Protein AF-A0A7S4CQU8-F1 (afdb_monomer)

Organism: NCBI:txid73025

Solvent-accessible surface area (backbone atoms only — not comparable to full-atom values): 6781 Å² total; per-residue (Å²): 119,91,84,62,69,46,81,56,97,90,41,82,44,37,59,87,79,39,34,31,43,94,82,74,80,54,61,48,52,48,38,63,49,34,61,42,72,71,36,66,65,58,57,75,65,50,91,49,62,58,64,48,73,65,45,95,34,42,32,92,85,68,46,75,63,54,62,79,74,18,43,36,72,73,39,60,51,99,85,69,45,58,77,44,69,74,44,80,37,74,48,76,43,63,58,80,68,74,82,69,55,70,78,72,69,83,120

Secondary structure (DSSP, 8-state):
-TT--EEETTEEE-HHHHB--TTSSS--EEEGGGGGTT-HHHHHT-S-HHHHHTS--B-TTSPBPPHHHHEES-EE-TTS-EEE--EE-EEE-B---GGGTTTSS--

pLDDT: mean 83.24, std 16.27, range [38.97, 98.06]

Structure (mmCIF, N/CA/C/O backbone):
data_AF-A0A7S4CQU8-F1
#
_entry.id   AF-A0A7S4CQU8-F1
#
loop_
_atom_site.group_PDB
_atom_site.id
_atom_site.type_symbol
_atom_site.label_atom_id
_atom_site.label_alt_id
_atom_site.label_comp_id
_atom_site.label_asym_id
_atom_site.label_entity_id
_atom_site.lab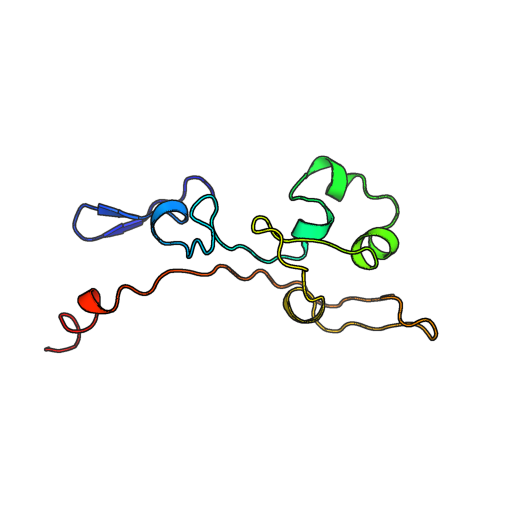el_seq_id
_atom_site.pdbx_PDB_ins_code
_atom_site.Cartn_x
_atom_site.Cartn_y
_atom_site.Cartn_z
_atom_site.occupancy
_atom_site.B_iso_or_equiv
_atom_site.auth_seq_id
_atom_site.auth_comp_id
_atom_site.auth_asym_id
_atom_site.auth_atom_id
_atom_site.pdbx_PDB_model_num
ATOM 1 N N . VAL A 1 1 ? 12.991 1.166 -5.322 1.00 50.12 1 VAL A N 1
ATOM 2 C CA . VAL A 1 1 ? 13.161 0.885 -6.770 1.00 50.12 1 VAL A CA 1
ATOM 3 C C . VAL A 1 1 ? 13.830 2.040 -7.534 1.00 50.12 1 VAL A C 1
ATOM 5 O O . VAL A 1 1 ? 14.107 1.898 -8.715 1.00 50.12 1 VAL A O 1
ATOM 8 N N . LYS A 1 2 ? 14.186 3.168 -6.890 1.00 38.97 2 LYS A N 1
ATOM 9 C CA . LYS A 1 2 ? 15.069 4.162 -7.522 1.00 38.97 2 LYS A CA 1
ATOM 10 C C . LYS A 1 2 ? 16.469 3.563 -7.692 1.00 38.97 2 LYS A C 1
ATOM 12 O O . LYS A 1 2 ? 17.088 3.205 -6.696 1.00 38.97 2 LYS A O 1
ATOM 17 N N . GLY A 1 3 ? 16.932 3.441 -8.935 1.00 51.75 3 GLY A N 1
ATOM 18 C CA . GLY A 1 3 ? 18.324 3.108 -9.262 1.00 51.75 3 GLY A CA 1
ATOM 19 C C . GLY A 1 3 ? 18.599 1.696 -9.785 1.00 51.75 3 GLY A C 1
ATOM 20 O O . GLY A 1 3 ? 19.738 1.425 -10.144 1.00 51.75 3 GLY A O 1
ATOM 21 N N . THR A 1 4 ? 17.608 0.803 -9.873 1.00 57.75 4 THR A N 1
ATOM 22 C CA . THR A 1 4 ? 17.805 -0.478 -10.573 1.00 57.75 4 THR A CA 1
ATOM 23 C C . THR A 1 4 ? 17.601 -0.252 -12.065 1.00 57.75 4 THR A C 1
ATOM 25 O O . THR A 1 4 ? 16.489 0.046 -12.501 1.00 57.75 4 THR A O 1
ATOM 28 N N . THR A 1 5 ? 18.684 -0.343 -12.829 1.00 67.75 5 THR A N 1
ATOM 29 C CA . THR A 1 5 ? 18.686 -0.179 -14.281 1.00 67.75 5 THR A CA 1
ATOM 30 C C . THR A 1 5 ? 18.855 -1.537 -14.947 1.00 67.75 5 THR A C 1
ATOM 32 O O . THR A 1 5 ? 19.670 -2.356 -14.525 1.00 67.75 5 THR A O 1
ATOM 35 N N . ALA A 1 6 ? 18.073 -1.787 -15.992 1.00 73.69 6 ALA A N 1
ATOM 36 C CA . ALA A 1 6 ? 18.314 -2.890 -16.913 1.00 73.69 6 ALA A CA 1
ATOM 37 C C . ALA A 1 6 ? 18.794 -2.305 -18.242 1.00 73.69 6 ALA A C 1
ATOM 39 O O . ALA A 1 6 ? 18.243 -1.312 -18.710 1.00 73.69 6 ALA A O 1
ATOM 40 N N . ALA A 1 7 ? 19.822 -2.893 -18.848 1.00 75.62 7 ALA A N 1
ATOM 41 C CA . ALA A 1 7 ? 20.260 -2.506 -20.183 1.00 75.62 7 ALA A CA 1
ATOM 42 C C . ALA A 1 7 ? 19.616 -3.439 -21.212 1.00 75.62 7 ALA A C 1
ATOM 44 O O . ALA A 1 7 ? 19.764 -4.657 -21.117 1.00 75.62 7 ALA A O 1
ATOM 45 N N . TYR A 1 8 ? 18.925 -2.878 -22.203 1.00 71.31 8 TYR A N 1
ATOM 46 C CA . TYR A 1 8 ? 18.372 -3.644 -23.319 1.00 71.31 8 TYR A CA 1
ATOM 47 C C . TYR A 1 8 ? 18.556 -2.869 -24.622 1.00 71.31 8 TYR A C 1
ATOM 49 O O . TYR A 1 8 ? 18.130 -1.723 -24.732 1.00 71.31 8 TYR A O 1
ATOM 57 N N . SER A 1 9 ? 19.204 -3.482 -25.618 1.00 78.25 9 SER A N 1
ATOM 58 C CA . SER A 1 9 ? 19.443 -2.866 -26.935 1.00 78.25 9 SER A CA 1
ATOM 59 C C . SER A 1 9 ? 20.143 -1.490 -26.878 1.00 78.25 9 SER A C 1
ATOM 61 O O . SER A 1 9 ? 19.853 -0.610 -27.685 1.00 78.25 9 SER A O 1
ATOM 63 N N . GLY A 1 10 ? 21.044 -1.286 -25.910 1.00 77.00 10 GLY A N 1
ATOM 64 C CA . GLY A 1 10 ? 21.757 -0.014 -25.711 1.00 77.00 10 GLY A CA 1
ATOM 65 C C . GLY A 1 10 ? 20.975 1.063 -24.946 1.00 77.00 10 GLY A C 1
ATOM 66 O O . GLY A 1 10 ? 21.524 2.124 -24.664 1.00 77.00 10 GLY A O 1
ATOM 67 N N . GLU A 1 11 ? 19.725 0.794 -24.563 1.00 77.94 11 GLU A N 1
ATOM 68 C CA . GLU A 1 11 ? 18.885 1.684 -23.760 1.00 77.94 11 GLU A CA 1
ATOM 69 C C . GLU A 1 11 ? 18.973 1.315 -22.270 1.00 77.94 11 GLU A C 1
ATOM 71 O O . GLU A 1 11 ? 18.980 0.131 -21.918 1.00 77.94 11 GLU A O 1
ATOM 76 N N . GLN A 1 12 ? 19.004 2.317 -21.384 1.00 80.25 12 GLN A N 1
ATOM 77 C CA . GLN A 1 12 ? 18.815 2.097 -19.948 1.00 80.25 12 GLN A CA 1
ATOM 78 C C . GLN A 1 12 ? 17.332 2.155 -19.590 1.00 80.25 12 GLN A C 1
ATOM 80 O O . GLN A 1 12 ? 16.678 3.192 -19.702 1.00 80.25 12 GLN A O 1
ATOM 85 N N . LEU A 1 13 ? 16.812 1.032 -19.114 1.00 81.12 13 LEU A N 1
ATOM 86 C CA . LEU A 1 13 ? 15.443 0.890 -18.651 1.00 81.12 13 LEU A CA 1
ATOM 87 C C . LEU A 1 13 ? 15.394 1.132 -17.145 1.00 81.12 13 LEU A C 1
ATOM 89 O O . LEU A 1 13 ? 16.147 0.521 -16.383 1.00 81.12 13 LEU A O 1
ATOM 93 N N . THR A 1 14 ? 14.491 2.006 -16.720 1.00 81.62 14 THR A N 1
ATOM 94 C CA . THR A 1 14 ? 14.186 2.277 -15.316 1.00 81.62 14 THR A CA 1
ATOM 95 C C . THR A 1 14 ? 12.703 2.048 -15.073 1.00 81.62 14 THR A C 1
ATOM 97 O O . THR A 1 14 ? 11.889 2.061 -15.995 1.00 81.62 14 THR A O 1
ATOM 100 N N . TYR A 1 15 ? 12.315 1.875 -13.811 1.00 78.94 15 TYR A N 1
ATOM 101 C CA . TYR A 1 15 ? 10.891 1.890 -13.490 1.00 78.94 15 TYR A CA 1
ATOM 102 C C . TYR A 1 15 ? 10.238 3.202 -13.954 1.00 78.94 15 TYR A C 1
ATOM 104 O O . TYR A 1 15 ? 9.204 3.179 -14.606 1.00 78.94 15 TYR A O 1
ATOM 112 N N . ASP A 1 16 ? 10.902 4.338 -13.737 1.00 81.81 16 ASP A N 1
ATOM 113 C CA . ASP A 1 16 ? 10.364 5.662 -14.059 1.00 81.81 16 ASP A CA 1
ATOM 114 C C . ASP A 1 16 ? 10.108 5.902 -15.558 1.00 81.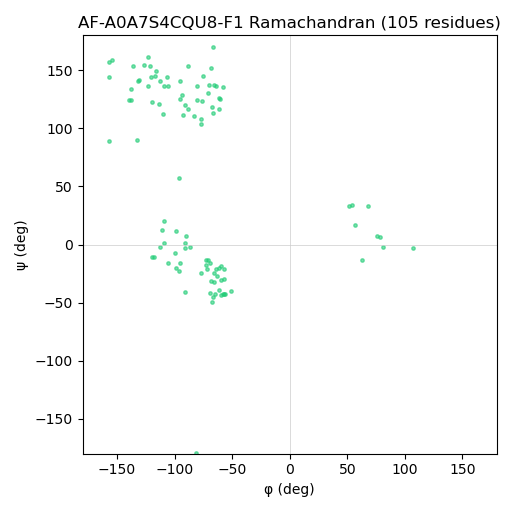81 16 ASP A C 1
ATOM 116 O O . ASP A 1 16 ? 9.236 6.713 -15.894 1.00 81.81 16 ASP A O 1
ATOM 120 N N . ASN A 1 17 ? 10.845 5.234 -16.458 1.00 80.94 17 ASN A N 1
ATOM 121 C CA . ASN A 1 17 ? 10.641 5.347 -17.908 1.00 80.94 17 ASN A CA 1
ATOM 122 C C . ASN A 1 17 ? 9.740 4.251 -18.504 1.00 80.94 17 ASN A C 1
ATOM 124 O O . ASN A 1 17 ? 9.217 4.446 -19.599 1.00 80.94 17 ASN A O 1
ATOM 128 N N . ARG A 1 18 ? 9.494 3.148 -17.783 1.00 83.38 18 ARG A N 1
ATOM 129 C CA . ARG A 1 18 ? 8.593 2.067 -18.222 1.00 83.38 18 ARG A CA 1
ATOM 130 C C . ARG A 1 18 ? 7.253 2.025 -17.499 1.00 83.38 18 ARG A C 1
ATOM 132 O O . ARG A 1 18 ? 6.339 1.368 -17.985 1.00 83.38 18 ARG A O 1
ATOM 139 N N . CYS A 1 19 ? 7.100 2.702 -16.371 1.00 84.81 19 CYS A N 1
ATOM 140 C CA . CYS A 1 19 ? 5.867 2.654 -15.600 1.00 84.81 19 CYS A CA 1
ATOM 141 C C . CYS A 1 19 ? 4.697 3.343 -16.317 1.00 84.81 19 CYS A C 1
ATOM 143 O O . CYS A 1 19 ? 4.844 4.298 -17.095 1.00 84.81 19 CYS A O 1
ATOM 145 N N . TRP A 1 20 ? 3.492 2.875 -16.022 1.00 82.75 20 TRP A N 1
ATOM 146 C CA . TRP A 1 20 ? 2.274 3.574 -16.387 1.00 82.75 20 TRP A CA 1
ATOM 147 C C . TRP A 1 20 ? 2.131 4.848 -15.540 1.00 82.75 20 TRP A C 1
ATOM 149 O O . TRP A 1 20 ? 2.412 4.846 -14.344 1.00 82.75 20 TRP A O 1
ATOM 159 N N . LYS A 1 21 ? 1.736 5.954 -16.181 1.00 84.00 21 LYS A N 1
ATOM 160 C CA . LYS A 1 21 ? 1.582 7.283 -15.561 1.00 84.00 21 LYS A CA 1
ATOM 161 C C . LYS A 1 21 ? 0.228 7.855 -15.991 1.00 84.00 21 LYS A C 1
ATOM 163 O O . LYS A 1 21 ? 0.195 8.463 -17.063 1.00 84.00 21 LYS A O 1
ATOM 168 N N . PRO A 1 22 ? -0.864 7.615 -15.244 1.00 71.38 22 PRO A N 1
ATOM 169 C CA . PRO A 1 22 ? -2.199 8.077 -15.633 1.00 71.38 22 PRO A CA 1
ATOM 170 C C . PRO A 1 22 ? -2.272 9.609 -15.738 1.00 71.38 22 PRO A C 1
ATOM 172 O O . PRO A 1 22 ? -2.789 10.118 -16.727 1.00 71.38 22 PRO A O 1
ATOM 175 N N . ASP A 1 23 ? -1.614 10.328 -14.819 1.00 73.81 23 ASP A N 1
ATOM 176 C CA . ASP A 1 23 ? -1.658 11.800 -14.747 1.00 73.81 23 ASP A CA 1
ATOM 177 C C . ASP A 1 23 ? -0.328 12.460 -15.153 1.00 73.81 23 ASP A C 1
ATOM 179 O O . ASP A 1 23 ? -0.038 13.603 -14.802 1.00 73.81 23 ASP A O 1
ATOM 183 N N . SER A 1 24 ? 0.519 11.729 -15.889 1.00 64.94 24 SER A N 1
ATOM 184 C CA . SER A 1 24 ? 1.833 12.140 -16.429 1.00 64.94 24 SER A CA 1
ATOM 185 C C . SER A 1 24 ? 2.950 12.503 -15.429 1.00 64.94 24 SER A C 1
ATOM 187 O O . SER A 1 24 ? 4.114 12.535 -15.830 1.00 64.94 24 SER A O 1
ATOM 189 N N . SER A 1 25 ? 2.650 12.697 -14.142 1.00 71.81 25 SER A N 1
ATOM 190 C CA . SER A 1 25 ? 3.620 13.165 -13.138 1.00 71.81 25 SER A CA 1
ATOM 191 C C . SER A 1 25 ? 4.372 12.042 -12.413 1.00 71.81 25 SER A C 1
ATOM 193 O O . SER A 1 25 ? 5.584 12.142 -12.239 1.00 71.81 25 SER A O 1
ATOM 195 N N . ASN A 1 26 ? 3.692 10.950 -12.046 1.00 77.56 26 ASN A N 1
ATOM 196 C CA . ASN A 1 26 ? 4.255 9.859 -11.244 1.00 77.56 26 ASN A CA 1
ATOM 197 C C . ASN A 1 26 ? 3.877 8.478 -11.792 1.00 77.56 26 ASN A C 1
ATOM 199 O O . ASN A 1 26 ? 2.846 8.312 -12.442 1.00 77.56 26 ASN A O 1
ATOM 203 N N . CYS A 1 27 ? 4.725 7.483 -11.517 1.00 80.12 27 CYS A N 1
ATOM 204 C CA . CYS A 1 27 ? 4.399 6.083 -11.771 1.00 80.12 27 CYS A CA 1
ATOM 205 C C . CYS A 1 27 ? 3.220 5.633 -10.912 1.00 80.12 27 CYS A C 1
ATOM 207 O O . CYS A 1 27 ? 3.215 5.888 -9.706 1.00 80.12 27 CYS A O 1
ATOM 209 N N . SER A 1 28 ? 2.287 4.899 -11.518 1.00 83.00 28 SER A N 1
ATOM 210 C CA . SER A 1 28 ? 1.269 4.156 -10.782 1.00 83.00 28 SER A CA 1
ATOM 211 C C . SER A 1 28 ? 1.963 3.120 -9.902 1.00 83.00 28 SER A C 1
ATOM 213 O O . SER A 1 28 ? 2.680 2.250 -10.391 1.00 83.00 28 SER A O 1
ATOM 215 N N . LEU A 1 29 ? 1.814 3.265 -8.593 1.00 86.50 29 LEU A N 1
ATOM 216 C CA . LEU A 1 29 ? 2.214 2.288 -7.593 1.00 86.50 29 LEU A CA 1
ATOM 217 C C . LEU A 1 29 ? 1.077 2.251 -6.583 1.00 86.50 29 LEU A C 1
ATOM 219 O O . LEU A 1 29 ? 0.718 3.293 -6.037 1.00 86.50 29 LEU A O 1
ATOM 223 N N . VAL A 1 30 ? 0.531 1.061 -6.359 1.00 90.56 30 VAL A N 1
ATOM 224 C CA . VAL A 1 30 ? -0.526 0.844 -5.372 1.00 90.56 30 VAL A CA 1
ATOM 225 C C . VAL A 1 30 ? -0.019 -0.158 -4.348 1.00 90.56 30 VAL A C 1
ATOM 227 O O . VAL A 1 30 ? 0.420 -1.258 -4.698 1.00 90.56 30 VAL A O 1
ATOM 230 N N . SER A 1 31 ? -0.012 0.230 -3.078 1.00 93.69 31 SER A N 1
ATOM 231 C CA . SER A 1 31 ? 0.574 -0.556 -1.998 1.00 93.69 31 SER A CA 1
ATOM 232 C C . SER A 1 31 ? -0.074 -0.235 -0.657 1.00 93.69 31 SER A C 1
ATOM 234 O O . SER A 1 31 ? -0.571 0.857 -0.416 1.00 93.69 31 SER A O 1
ATOM 236 N N . VAL A 1 32 ? 0.046 -1.156 0.298 1.00 95.12 32 VAL A N 1
ATOM 237 C CA . VAL A 1 32 ? -0.279 -0.863 1.701 1.00 95.12 32 VAL A CA 1
ATOM 238 C C . VAL A 1 32 ? 0.527 0.322 2.258 1.00 95.12 32 VAL A C 1
ATOM 240 O O . VAL A 1 32 ? 0.111 0.960 3.216 1.00 95.12 32 VAL A O 1
ATOM 243 N N . LEU A 1 33 ? 1.664 0.667 1.646 1.00 94.38 33 LEU A N 1
ATOM 244 C CA . LEU A 1 33 ? 2.470 1.824 2.043 1.00 94.38 33 LEU A CA 1
ATOM 245 C C . LEU A 1 33 ? 1.809 3.180 1.744 1.00 94.38 33 LEU A C 1
ATOM 247 O O . LEU A 1 33 ? 2.223 4.181 2.334 1.00 94.38 33 LEU A O 1
ATOM 251 N N . ASP A 1 34 ? 0.776 3.221 0.896 1.00 94.50 34 ASP A N 1
ATOM 252 C CA . ASP A 1 34 ? 0.004 4.439 0.618 1.00 94.50 34 ASP A CA 1
ATOM 253 C C . ASP A 1 34 ? -0.648 5.004 1.896 1.00 94.50 34 ASP A C 1
ATOM 255 O O . ASP A 1 34 ? -0.734 6.217 2.062 1.00 94.50 34 ASP A O 1
ATOM 259 N N . TYR A 1 35 ? -1.000 4.156 2.871 1.00 95.56 35 TYR A N 1
ATOM 260 C CA . TYR A 1 35 ? -1.556 4.590 4.163 1.00 95.56 35 TYR A CA 1
ATOM 261 C C . TYR A 1 35 ? -0.588 5.428 5.013 1.00 95.56 35 TYR A C 1
ATOM 263 O O . TYR A 1 35 ? -1.020 6.176 5.889 1.00 95.56 35 TYR A O 1
ATOM 271 N N . TRP A 1 36 ? 0.715 5.327 4.746 1.00 96.06 36 TRP A N 1
ATOM 272 C CA . TRP A 1 36 ? 1.755 6.136 5.385 1.00 96.06 36 TRP A CA 1
ATOM 273 C C . TRP A 1 36 ? 2.391 7.131 4.416 1.00 96.06 36 TRP A C 1
ATOM 275 O O . TRP A 1 36 ? 3.439 7.689 4.728 1.00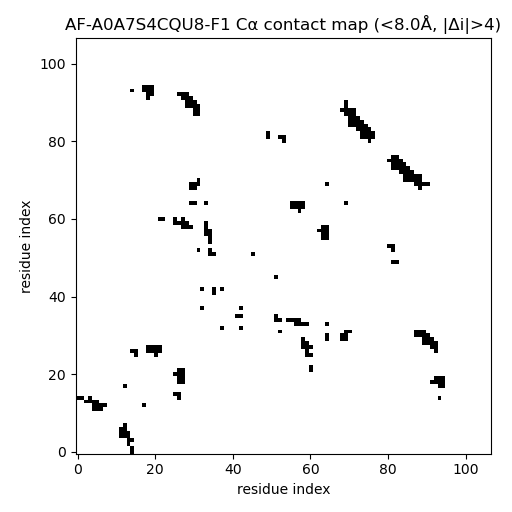 96.06 36 TRP A O 1
ATOM 285 N N . ASN A 1 37 ? 1.808 7.352 3.232 1.00 92.38 37 ASN A N 1
ATOM 286 C CA . ASN A 1 37 ? 2.375 8.209 2.185 1.00 92.38 37 ASN A CA 1
ATOM 287 C C . ASN A 1 37 ? 3.840 7.864 1.842 1.00 92.38 37 ASN A C 1
ATOM 289 O O . ASN A 1 37 ? 4.640 8.751 1.543 1.00 92.38 37 ASN A O 1
ATOM 293 N N . TYR A 1 38 ? 4.217 6.580 1.928 1.00 91.25 38 TYR A N 1
ATOM 294 C CA . TYR A 1 38 ? 5.605 6.106 1.791 1.00 91.25 38 TYR A CA 1
ATOM 295 C C . TYR A 1 38 ? 6.613 6.742 2.771 1.00 91.25 38 TYR A C 1
ATOM 297 O O . TYR A 1 38 ? 7.828 6.620 2.576 1.00 91.25 38 TYR A O 1
ATOM 305 N N . ASP A 1 39 ? 6.145 7.378 3.846 1.00 94.69 39 ASP A N 1
ATOM 306 C CA . ASP A 1 39 ? 6.994 7.885 4.914 1.00 94.69 39 ASP A CA 1
ATOM 307 C C . ASP A 1 39 ? 7.431 6.725 5.817 1.00 94.69 39 ASP A C 1
ATOM 309 O O . ASP A 1 39 ? 6.670 6.156 6.607 1.00 94.69 39 ASP A O 1
ATOM 313 N N . ARG A 1 40 ? 8.716 6.381 5.700 1.00 95.06 40 ARG A N 1
ATOM 314 C CA . ARG A 1 40 ? 9.347 5.334 6.505 1.00 95.06 40 ARG A CA 1
ATOM 315 C C . ARG A 1 40 ? 9.223 5.609 8.004 1.00 95.06 40 ARG A C 1
ATOM 317 O O . ARG A 1 40 ? 8.992 4.661 8.751 1.00 95.06 40 ARG A O 1
ATOM 324 N N . GLN A 1 41 ? 9.428 6.848 8.450 1.00 97.44 41 GLN A N 1
ATOM 325 C CA . GLN A 1 41 ? 9.372 7.178 9.874 1.00 97.44 41 GLN A CA 1
ATOM 326 C C . GLN A 1 41 ? 7.940 7.083 10.392 1.00 97.44 41 GLN A C 1
ATOM 328 O O . GLN A 1 41 ? 7.733 6.524 11.467 1.00 97.44 41 GLN A O 1
ATOM 333 N N . ALA A 1 42 ? 6.957 7.558 9.621 1.00 96.44 42 ALA A N 1
ATOM 334 C CA . ALA A 1 42 ? 5.547 7.437 9.987 1.00 96.44 42 ALA A CA 1
ATOM 335 C C . ALA A 1 42 ? 5.126 5.967 10.146 1.00 96.44 42 ALA A C 1
ATOM 337 O O . ALA A 1 42 ? 4.472 5.624 11.125 1.00 96.44 42 ALA A O 1
ATOM 338 N N . MET A 1 43 ? 5.555 5.093 9.229 1.00 95.56 43 MET A N 1
ATOM 339 C CA . MET A 1 43 ? 5.279 3.655 9.305 1.00 95.56 43 MET A CA 1
ATOM 340 C C . MET A 1 43 ? 5.977 2.984 10.496 1.00 95.56 43 MET A C 1
ATOM 342 O O . MET A 1 43 ? 5.370 2.186 11.203 1.00 95.56 43 MET A O 1
ATOM 346 N N . GLN A 1 44 ? 7.257 3.290 10.731 1.00 96.69 44 GLN A N 1
ATOM 347 C CA . GLN A 1 44 ? 8.033 2.678 11.819 1.00 96.69 44 GLN A CA 1
ATOM 348 C C . GLN A 1 44 ? 7.554 3.103 13.209 1.00 96.69 44 GLN A C 1
ATOM 350 O O . GLN A 1 44 ? 7.653 2.319 14.151 1.00 96.69 44 GLN A O 1
ATOM 355 N N . ASN A 1 45 ? 7.043 4.328 13.327 1.00 97.38 45 ASN A N 1
ATOM 356 C CA . ASN A 1 45 ? 6.579 4.902 14.585 1.00 97.38 45 ASN A CA 1
ATOM 357 C C . ASN A 1 45 ? 5.055 4.812 14.754 1.00 97.38 45 ASN A C 1
ATOM 359 O O . ASN A 1 45 ? 4.518 5.465 15.649 1.00 97.38 45 ASN A O 1
ATOM 363 N N . ASP A 1 46 ? 4.351 4.048 13.912 1.00 97.38 46 ASP A N 1
ATOM 364 C CA . ASP A 1 46 ? 2.897 3.927 13.989 1.00 97.38 46 ASP A CA 1
ATOM 365 C C . ASP A 1 46 ? 2.480 3.203 15.285 1.00 97.38 46 ASP A C 1
ATOM 367 O O . ASP A 1 46 ? 2.735 2.004 15.439 1.00 97.38 46 ASP A O 1
ATOM 371 N N . PRO A 1 47 ? 1.808 3.892 16.226 1.00 96.62 47 PRO A N 1
ATOM 372 C CA . PRO A 1 47 ? 1.411 3.285 17.490 1.00 96.62 47 PRO A CA 1
ATOM 373 C C . PRO A 1 47 ? 0.258 2.283 17.337 1.00 96.62 47 PRO A C 1
ATOM 375 O O . PRO A 1 47 ? -0.006 1.509 18.259 1.00 96.62 47 PRO A O 1
ATOM 378 N N . ASN A 1 48 ? -0.483 2.317 16.223 1.00 95.94 48 ASN A N 1
ATOM 379 C CA . ASN A 1 48 ? -1.591 1.413 15.956 1.00 95.94 48 ASN A CA 1
ATOM 380 C C . ASN A 1 48 ? -1.865 1.297 14.449 1.00 95.94 48 ASN A C 1
ATOM 382 O O . ASN A 1 48 ? -2.758 1.957 13.913 1.00 95.94 48 ASN A O 1
ATOM 386 N N . ILE A 1 49 ? -1.182 0.345 13.813 1.00 94.44 49 ILE A N 1
ATOM 387 C CA . ILE A 1 49 ? -1.329 0.031 12.385 1.00 94.44 49 ILE A CA 1
ATOM 388 C C . ILE A 1 49 ? -2.796 -0.183 11.992 1.00 94.44 49 ILE A C 1
ATOM 390 O O . ILE A 1 49 ? -3.223 0.304 10.951 1.00 94.44 49 ILE A O 1
ATOM 394 N N . TYR A 1 5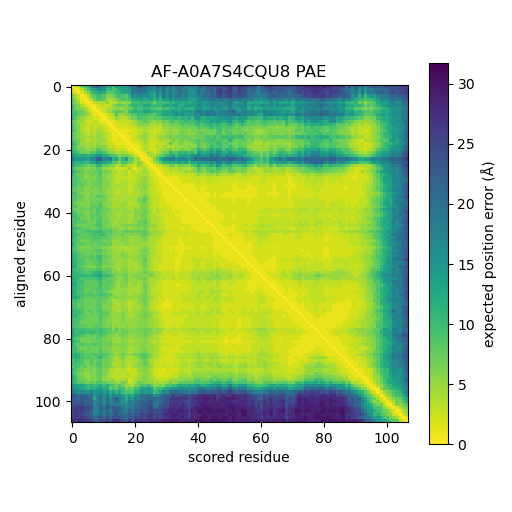0 ? -3.601 -0.848 12.830 1.00 94.88 50 TYR A N 1
ATOM 395 C CA . TYR A 1 50 ? -5.019 -1.078 12.533 1.00 94.88 50 TYR A CA 1
ATOM 396 C C . TYR A 1 50 ? -5.828 0.215 12.500 1.00 94.88 50 TYR A C 1
ATOM 398 O O . TYR A 1 50 ? -6.772 0.317 11.725 1.00 94.88 50 TYR A O 1
ATOM 406 N N . LYS A 1 51 ? -5.477 1.226 13.301 1.00 96.31 51 LYS A N 1
ATOM 407 C CA . LYS A 1 51 ? -6.113 2.543 13.194 1.00 96.31 51 LYS A CA 1
ATOM 408 C C . LYS A 1 51 ? -5.790 3.186 11.844 1.00 96.31 51 LYS A C 1
ATOM 410 O O . LYS A 1 51 ? -6.694 3.734 11.222 1.00 96.31 51 LYS A O 1
ATOM 415 N N . THR A 1 52 ? -4.539 3.085 11.407 1.00 96.69 52 THR A N 1
ATOM 416 C CA . THR A 1 52 ? -4.055 3.674 10.156 1.00 96.69 52 THR A CA 1
ATOM 417 C C . THR A 1 52 ? -4.672 3.007 8.933 1.00 96.69 52 THR A C 1
ATOM 419 O O . THR A 1 52 ? -5.268 3.697 8.116 1.00 96.69 52 THR A O 1
ATOM 422 N N . ILE A 1 53 ? -4.656 1.672 8.846 1.00 95.31 53 ILE A N 1
ATOM 423 C CA . ILE A 1 53 ? -5.200 0.958 7.676 1.00 95.31 53 ILE A CA 1
ATOM 424 C C . ILE A 1 53 ? -6.731 0.990 7.563 1.00 95.31 53 ILE A C 1
ATOM 426 O O . ILE A 1 53 ? -7.271 0.634 6.526 1.00 95.31 53 ILE A O 1
ATOM 430 N N . ASN A 1 54 ? -7.440 1.402 8.619 1.00 96.50 54 ASN A N 1
ATOM 431 C CA . ASN A 1 54 ? -8.888 1.644 8.575 1.00 96.50 54 ASN A CA 1
ATOM 432 C C . ASN A 1 54 ? -9.241 3.100 8.203 1.00 96.50 54 ASN A C 1
ATOM 434 O O . ASN A 1 54 ? -10.424 3.441 8.146 1.00 96.50 54 ASN A O 1
ATOM 4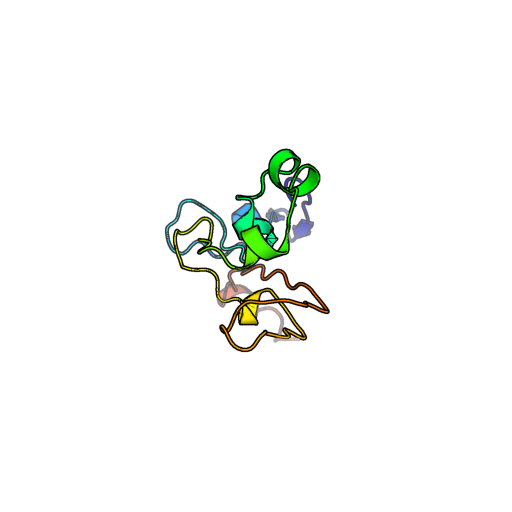38 N N . ALA A 1 55 ? -8.251 3.980 8.019 1.00 95.88 55 ALA A N 1
ATOM 439 C CA . ALA A 1 55 ? -8.464 5.338 7.530 1.00 95.88 55 ALA A CA 1
ATOM 440 C C . ALA A 1 55 ? -8.413 5.369 5.991 1.00 95.88 55 ALA A C 1
ATOM 442 O O . ALA A 1 55 ? -7.738 4.536 5.394 1.00 95.88 55 ALA A O 1
ATOM 443 N N . PRO A 1 56 ? -9.080 6.323 5.321 1.00 95.00 56 PRO A N 1
ATOM 444 C CA . PRO A 1 56 ? -8.927 6.487 3.879 1.00 95.00 56 PRO A CA 1
ATOM 445 C C . PRO A 1 56 ? -7.465 6.750 3.495 1.00 95.00 56 PRO A C 1
ATOM 447 O O . PRO A 1 56 ? -6.807 7.591 4.109 1.00 95.00 56 PRO A O 1
ATOM 450 N N . ALA A 1 57 ? -6.993 6.072 2.452 1.00 94.56 57 ALA A N 1
ATOM 451 C CA . ALA A 1 57 ? -5.690 6.299 1.839 1.00 94.56 57 ALA A CA 1
ATOM 452 C C . ALA A 1 57 ? -5.845 6.534 0.337 1.00 94.56 57 ALA A C 1
ATOM 454 O O . ALA A 1 57 ? -6.806 6.072 -0.288 1.00 94.56 57 ALA A O 1
ATOM 455 N N . PHE A 1 58 ? -4.885 7.255 -0.233 1.00 91.44 58 PHE A N 1
ATOM 456 C CA . PHE A 1 58 ? -4.878 7.624 -1.640 1.00 91.44 58 PHE A CA 1
ATOM 457 C C . PHE A 1 58 ? -3.518 7.303 -2.246 1.00 91.44 58 PHE A C 1
ATOM 459 O O . PHE A 1 58 ? -2.486 7.489 -1.604 1.00 91.44 58 PHE A O 1
ATOM 466 N N . THR A 1 59 ? -3.530 6.830 -3.485 1.00 87.25 59 THR A N 1
ATOM 467 C CA . THR A 1 59 ? -2.320 6.592 -4.268 1.00 87.25 59 THR A CA 1
ATOM 468 C C . THR A 1 59 ? -1.624 7.916 -4.589 1.00 87.25 59 THR A C 1
ATOM 470 O O . THR A 1 59 ? -2.195 9.004 -4.463 1.00 87.25 59 THR A O 1
ATOM 473 N N . SER A 1 60 ? -0.401 7.842 -5.114 1.00 78.50 60 SER A N 1
ATOM 474 C CA . SER A 1 60 ? 0.326 9.015 -5.629 1.00 78.50 60 SER A CA 1
ATOM 475 C C . SER A 1 60 ? -0.389 9.748 -6.779 1.00 78.50 60 SER A C 1
ATOM 477 O O . SER A 1 60 ? -0.073 10.908 -7.045 1.00 78.50 60 SER A O 1
ATOM 479 N N . SER A 1 61 ? -1.345 9.089 -7.446 1.00 77.25 61 SER A N 1
ATOM 480 C CA . SER A 1 61 ? -2.229 9.660 -8.472 1.00 77.25 61 SER A CA 1
ATOM 481 C C . SER A 1 61 ? -3.543 10.218 -7.898 1.00 77.25 61 SER A C 1
ATOM 483 O O . SER A 1 61 ? -4.409 10.667 -8.638 1.00 77.25 61 SER A O 1
ATOM 485 N N . GLY A 1 62 ? -3.739 10.165 -6.577 1.00 82.94 62 GLY A N 1
ATOM 486 C CA . GLY A 1 62 ? -4.950 10.647 -5.907 1.00 82.94 62 GLY A CA 1
ATOM 487 C C . GLY A 1 62 ? -6.155 9.704 -5.992 1.00 82.94 62 GLY A C 1
ATOM 488 O O . GLY A 1 62 ? -7.240 10.066 -5.539 1.00 82.94 62 GLY A O 1
ATOM 489 N N . ALA A 1 63 ? -5.993 8.495 -6.535 1.00 86.19 63 ALA A N 1
ATOM 490 C CA . ALA A 1 63 ? -7.047 7.485 -6.524 1.00 86.19 63 ALA A CA 1
ATOM 491 C C . ALA A 1 63 ? -7.178 6.875 -5.122 1.00 86.19 63 ALA A C 1
ATOM 493 O O . ALA A 1 63 ? -6.183 6.710 -4.422 1.00 86.19 63 ALA A O 1
ATOM 494 N N . ALA A 1 64 ? -8.393 6.523 -4.701 1.00 91.56 64 ALA A N 1
ATOM 495 C CA . ALA A 1 64 ? -8.589 5.832 -3.429 1.00 91.56 64 ALA A CA 1
ATOM 496 C C . ALA A 1 64 ? -7.958 4.430 -3.473 1.00 91.56 64 ALA A C 1
ATOM 498 O O . ALA A 1 64 ? -8.114 3.704 -4.456 1.00 91.56 64 ALA A O 1
ATOM 499 N N . VAL A 1 65 ? -7.273 4.042 -2.399 1.00 92.75 65 VAL A N 1
ATOM 500 C CA . VAL A 1 65 ? -6.687 2.702 -2.266 1.00 92.75 65 VAL A CA 1
ATOM 501 C C . VAL A 1 65 ? -7.793 1.698 -1.933 1.00 92.75 65 VAL A C 1
ATOM 503 O O . VAL A 1 65 ? -8.495 1.857 -0.936 1.00 92.75 65 VAL A O 1
ATOM 506 N N . SER A 1 66 ? -7.945 0.652 -2.751 1.00 93.06 66 SER A N 1
ATOM 507 C CA . SER A 1 66 ? -8.801 -0.496 -2.418 1.00 93.06 66 SER A CA 1
ATOM 508 C C . SER A 1 66 ? -8.054 -1.433 -1.475 1.00 93.06 66 SER A C 1
ATOM 510 O O . SER A 1 66 ? -6.972 -1.923 -1.797 1.00 93.06 66 SER A O 1
ATOM 512 N N . GLU A 1 67 ? -8.653 -1.715 -0.319 1.00 93.44 67 GLU A N 1
ATOM 513 C CA . GLU A 1 67 ? -8.098 -2.641 0.672 1.00 93.44 67 GLU A CA 1
ATOM 514 C C . GLU A 1 67 ? -7.872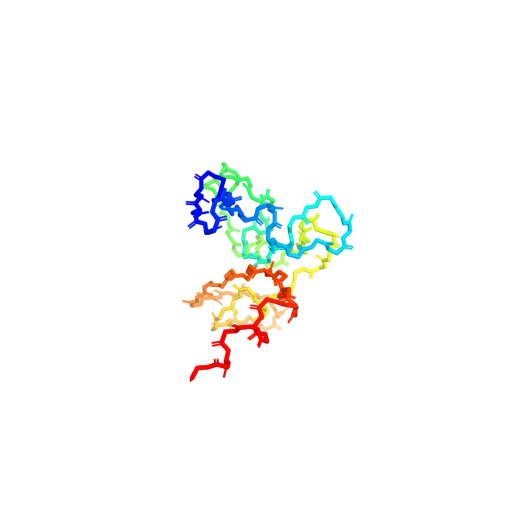 -4.031 0.060 1.00 93.44 67 GLU 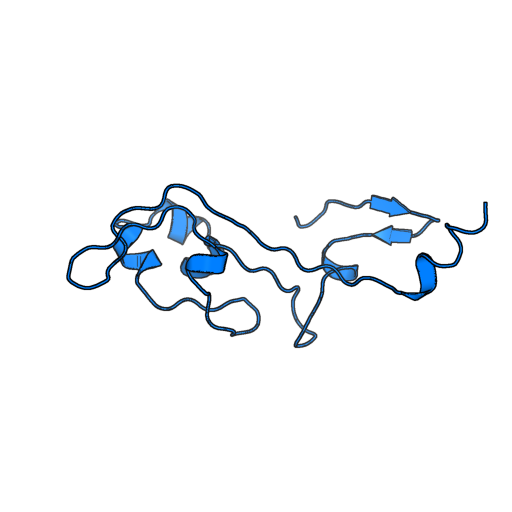A C 1
ATOM 516 O O . GLU A 1 67 ? -6.808 -4.618 0.254 1.00 93.44 67 GLU A O 1
ATOM 521 N N . GLU A 1 68 ? -8.814 -4.534 -0.747 1.00 92.38 68 GLU A N 1
ATOM 522 C CA . GLU A 1 68 ? -8.681 -5.830 -1.426 1.00 92.38 68 GLU A CA 1
ATOM 523 C C . GLU A 1 68 ? -7.557 -5.853 -2.470 1.00 92.38 68 GLU A C 1
ATOM 525 O O . GLU A 1 68 ? -7.021 -6.919 -2.776 1.00 92.38 68 GLU A O 1
ATOM 530 N N . GLN A 1 69 ? -7.174 -4.693 -3.010 1.00 92.06 69 GLN A N 1
ATOM 531 C CA . GLN A 1 69 ? -6.058 -4.581 -3.946 1.00 92.06 69 GLN A CA 1
ATOM 532 C C . GLN A 1 69 ? -4.697 -4.639 -3.243 1.00 92.06 69 GLN A C 1
ATOM 534 O O . GLN A 1 69 ? -3.706 -4.981 -3.882 1.00 92.06 69 GLN A O 1
ATOM 539 N N . VAL A 1 70 ? -4.593 -4.300 -1.957 1.00 95.00 70 VAL A N 1
ATOM 540 C CA . VAL A 1 70 ? -3.286 -4.208 -1.270 1.00 95.00 70 VAL A CA 1
ATOM 541 C C . VAL A 1 70 ? -3.135 -5.151 -0.079 1.00 95.00 70 VAL A C 1
ATOM 543 O O . VAL A 1 70 ? -2.021 -5.331 0.420 1.00 95.00 70 VAL A O 1
ATOM 546 N N . MET A 1 71 ? -4.218 -5.789 0.368 1.00 96.00 71 MET A N 1
ATOM 547 C CA . MET A 1 71 ? -4.244 -6.679 1.529 1.00 96.00 71 MET A CA 1
ATOM 548 C C . MET A 1 71 ? -4.955 -8.000 1.222 1.00 96.00 71 MET A C 1
ATOM 550 O O . MET A 1 71 ? -6.002 -8.045 0.583 1.00 96.00 71 MET A O 1
ATOM 554 N N . GLY A 1 72 ? -4.404 -9.091 1.756 1.00 96.31 72 GLY A N 1
ATOM 555 C CA . GLY A 1 72 ? -4.968 -10.437 1.669 1.00 96.31 72 GLY A CA 1
ATOM 556 C C . GLY A 1 72 ? -5.362 -11.000 3.036 1.00 96.31 72 GLY A C 1
ATOM 557 O O . GLY A 1 72 ? -4.732 -10.707 4.056 1.00 96.31 72 GLY A O 1
ATOM 558 N N . GLY A 1 73 ? -6.397 -11.845 3.066 1.00 96.75 73 GLY A N 1
ATOM 559 C CA . GLY A 1 73 ? -6.843 -12.518 4.295 1.00 96.75 73 GLY A CA 1
ATOM 560 C C . GLY A 1 73 ? -7.447 -11.573 5.342 1.00 96.75 73 GLY A C 1
ATOM 561 O O . GLY A 1 73 ? -7.274 -11.790 6.542 1.00 96.75 73 GLY A O 1
ATOM 562 N N . ILE A 1 74 ? -8.124 -10.511 4.895 1.00 97.19 74 ILE A N 1
ATOM 563 C CA . ILE A 1 74 ? -8.718 -9.488 5.764 1.00 97.19 74 ILE A CA 1
ATOM 564 C C . ILE A 1 74 ? -9.782 -10.122 6.674 1.00 97.19 74 ILE A C 1
ATOM 566 O O . ILE A 1 74 ? -10.731 -10.745 6.195 1.00 97.19 74 ILE A O 1
ATOM 570 N N . ARG A 1 75 ? -9.667 -9.919 7.993 1.00 97.56 75 ARG A N 1
ATOM 571 C CA . ARG A 1 75 ? -10.756 -10.186 8.953 1.00 97.56 75 ARG A CA 1
ATOM 572 C C . ARG A 1 75 ? -11.239 -8.878 9.554 1.00 97.56 75 ARG A C 1
ATOM 574 O O . ARG A 1 75 ? -10.426 -8.010 9.880 1.00 97.56 75 ARG A O 1
ATOM 581 N N . ARG A 1 76 ? -12.554 -8.764 9.730 1.00 98.06 76 ARG A N 1
ATOM 582 C CA . ARG A 1 76 ? -13.211 -7.572 10.270 1.00 98.06 76 ARG A CA 1
ATOM 583 C C . ARG A 1 76 ? -14.007 -7.887 11.526 1.00 98.06 76 ARG A C 1
ATOM 585 O O . ARG A 1 76 ? -14.478 -9.009 11.705 1.00 98.06 76 ARG A O 1
ATOM 592 N N . ASN A 1 77 ? -14.178 -6.878 12.372 1.00 97.62 77 ASN A N 1
ATOM 593 C CA . ASN A 1 77 ? -15.133 -6.932 13.474 1.00 97.62 77 ASN A CA 1
ATOM 594 C C . ASN A 1 77 ? -16.565 -6.604 13.006 1.00 97.62 77 ASN A C 1
ATOM 596 O O . ASN A 1 77 ? -16.807 -6.303 11.837 1.00 97.62 77 ASN A O 1
ATOM 600 N N . ALA A 1 78 ? -17.517 -6.622 13.942 1.00 97.75 78 ALA A N 1
ATOM 601 C CA . ALA A 1 78 ? -18.927 -6.327 13.674 1.00 97.75 78 ALA A CA 1
ATOM 602 C C . ALA A 1 78 ? -19.182 -4.898 13.151 1.00 97.75 78 ALA A C 1
ATOM 604 O O . ALA A 1 78 ? -20.212 -4.647 12.537 1.00 97.75 78 ALA A O 1
ATOM 605 N N . GLN A 1 79 ? -18.254 -3.962 13.375 1.00 97.12 79 GLN A N 1
ATOM 606 C CA . GLN A 1 79 ? -18.318 -2.587 12.871 1.00 97.12 79 GLN A CA 1
ATOM 607 C C . GLN A 1 79 ? -17.646 -2.429 11.496 1.00 97.12 79 GLN A C 1
ATOM 609 O O . GLN A 1 79 ? -17.458 -1.304 11.037 1.00 97.12 79 GLN A O 1
ATOM 614 N N . GLY A 1 80 ? -17.232 -3.529 10.858 1.00 96.25 80 GLY A N 1
ATOM 615 C CA . GLY A 1 80 ? -16.573 -3.515 9.553 1.00 96.25 80 GLY A CA 1
ATOM 616 C C . GLY A 1 80 ? -15.108 -3.070 9.586 1.00 96.25 80 GLY A C 1
ATOM 617 O O . GLY A 1 80 ? -14.496 -2.925 8.529 1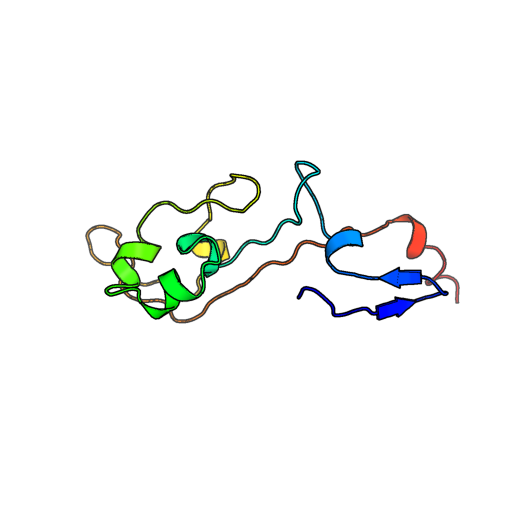.00 96.25 80 GLY A O 1
ATOM 618 N N . ARG A 1 81 ? -14.511 -2.883 10.770 1.00 96.75 81 ARG A N 1
ATOM 619 C CA . ARG A 1 81 ? -13.104 -2.478 10.880 1.00 96.75 81 ARG A CA 1
ATOM 620 C C . ARG A 1 81 ? -12.178 -3.669 10.718 1.00 96.75 81 ARG A C 1
ATOM 622 O O . ARG A 1 81 ? -12.419 -4.709 11.331 1.00 96.75 81 ARG A O 1
ATOM 629 N N . ILE A 1 82 ? -11.103 -3.497 9.955 1.00 96.62 82 ILE A N 1
ATOM 630 C CA . ILE A 1 82 ? -10.028 -4.480 9.815 1.00 96.62 82 ILE A CA 1
ATOM 631 C C . ILE A 1 82 ? -9.389 -4.721 11.182 1.00 96.62 82 ILE A C 1
ATOM 633 O O . ILE A 1 82 ? -8.925 -3.785 11.834 1.00 96.62 82 ILE A O 1
ATOM 637 N N . THR A 1 83 ? -9.344 -5.984 11.591 1.00 96.94 83 THR A N 1
ATOM 638 C CA . THR A 1 83 ? -8.683 -6.448 12.820 1.00 96.94 83 THR A CA 1
ATOM 639 C C . THR A 1 83 ? -7.541 -7.418 12.543 1.00 96.94 83 THR A C 1
ATOM 641 O O . THR A 1 83 ? -6.807 -7.775 13.459 1.00 96.94 83 THR A O 1
ATOM 644 N N . HIS A 1 84 ? -7.416 -7.901 11.305 1.00 96.75 84 HIS A N 1
ATOM 645 C CA . HIS A 1 84 ? -6.350 -8.806 10.895 1.00 96.75 84 HIS A CA 1
ATOM 646 C C . HIS A 1 84 ? -6.130 -8.734 9.384 1.00 96.75 84 HIS A C 1
ATOM 648 O O . HIS A 1 84 ? -7.096 -8.629 8.629 1.00 96.75 84 HIS A O 1
ATOM 654 N N . VAL A 1 85 ? -4.870 -8.862 8.974 1.00 96.38 85 VAL A N 1
ATOM 655 C CA . VAL A 1 85 ? -4.419 -9.004 7.586 1.00 96.38 85 VAL A CA 1
ATOM 656 C C . VAL A 1 85 ? -3.333 -10.077 7.573 1.00 96.38 85 VAL A C 1
ATOM 658 O O . VAL A 1 85 ? -2.453 -10.062 8.433 1.00 96.38 85 VAL A O 1
ATOM 661 N N . SER A 1 86 ? -3.401 -11.017 6.631 1.00 96.19 86 SER A N 1
ATOM 662 C CA . SER A 1 86 ? -2.446 -12.132 6.541 1.00 96.19 86 SER A CA 1
ATOM 663 C C . SER A 1 86 ? -1.338 -11.896 5.514 1.00 96.19 86 SER A C 1
ATOM 665 O O . SER A 1 86 ? -0.299 -12.546 5.586 1.00 96.19 86 SER A O 1
ATOM 667 N N . GLY A 1 87 ? -1.541 -10.983 4.563 1.00 94.25 87 GLY A N 1
ATOM 668 C CA . GLY A 1 87 ? -0.548 -10.677 3.538 1.00 94.25 87 GLY A CA 1
ATOM 669 C C . GLY A 1 87 ? -0.724 -9.292 2.934 1.00 94.25 87 GLY A C 1
ATOM 670 O O . GLY A 1 87 ? -1.818 -8.728 2.956 1.00 94.25 87 GLY A O 1
ATOM 671 N N . PHE A 1 88 ? 0.367 -8.774 2.378 1.00 94.62 88 PHE A N 1
ATOM 672 C CA . PHE A 1 88 ? 0.406 -7.496 1.678 1.00 94.62 88 PHE A CA 1
ATOM 673 C C . PHE A 1 88 ? 0.783 -7.702 0.216 1.00 94.62 88 PHE A C 1
ATOM 675 O O . PHE A 1 88 ? 1.608 -8.557 -0.110 1.00 94.62 88 PHE A O 1
ATOM 682 N N . GLN A 1 89 ? 0.196 -6.877 -0.640 1.00 91.31 89 GLN A N 1
ATOM 683 C CA . GLN A 1 89 ? 0.441 -6.820 -2.072 1.00 91.31 89 GLN A CA 1
ATOM 684 C C . GLN A 1 89 ? 0.932 -5.418 -2.443 1.00 91.31 89 GLN A C 1
ATOM 686 O O . GLN A 1 89 ? 0.501 -4.411 -1.877 1.00 91.31 89 GLN A O 1
ATOM 691 N N . TYR A 1 90 ? 1.844 -5.357 -3.408 1.00 89.44 90 TYR A N 1
ATOM 692 C CA . TYR A 1 90 ? 2.174 -4.134 -4.126 1.00 89.44 90 TYR A CA 1
ATOM 693 C C . TYR A 1 90 ? 1.968 -4.381 -5.618 1.00 89.44 90 TYR A C 1
ATOM 695 O O . TYR A 1 90 ? 2.353 -5.428 -6.139 1.00 89.44 90 TYR A O 1
ATOM 703 N N . VAL A 1 91 ? 1.350 -3.418 -6.293 1.00 87.06 91 VAL A N 1
ATOM 704 C CA . VAL A 1 91 ? 1.071 -3.463 -7.727 1.00 87.06 91 VAL A CA 1
ATOM 705 C C . VAL A 1 91 ? 1.901 -2.382 -8.402 1.00 87.06 91 VAL A C 1
ATOM 707 O O . VAL A 1 91 ? 1.803 -1.203 -8.062 1.00 87.06 91 VAL A O 1
ATOM 710 N N . LEU A 1 92 ? 2.754 -2.817 -9.326 1.00 85.19 92 LEU A N 1
ATOM 711 C CA . LEU A 1 92 ? 3.590 -1.967 -10.166 1.00 85.19 92 LEU A CA 1
ATOM 712 C C . LEU A 1 92 ? 3.040 -2.058 -11.586 1.00 85.19 92 LEU A C 1
ATOM 714 O O . LEU A 1 92 ? 3.149 -3.113 -12.212 1.00 85.19 92 LEU A O 1
ATOM 718 N N . ASP A 1 93 ? 2.475 -0.969 -12.097 1.00 82.75 93 ASP A N 1
ATOM 719 C CA . ASP A 1 93 ? 1.948 -0.963 -13.458 1.00 82.75 93 ASP A CA 1
ATOM 720 C C . ASP A 1 93 ? 3.032 -0.510 -14.435 1.00 82.75 93 ASP A C 1
ATOM 722 O O . ASP A 1 93 ? 3.541 0.612 -14.366 1.00 82.75 93 ASP A O 1
ATOM 726 N N . CYS A 1 94 ? 3.361 -1.378 -15.385 1.00 80.12 94 CYS A N 1
ATOM 727 C CA . CYS A 1 94 ? 4.291 -1.087 -16.470 1.00 80.12 94 CYS A CA 1
ATOM 728 C C . CYS A 1 94 ? 3.530 -0.905 -17.785 1.00 80.12 94 CYS A C 1
ATOM 730 O O . CYS A 1 94 ? 2.554 -1.599 -18.064 1.00 80.12 94 CYS A O 1
ATOM 732 N N . ARG A 1 95 ? 4.000 0.017 -18.626 1.00 77.62 95 ARG A N 1
ATOM 733 C CA . ARG A 1 95 ? 3.516 0.168 -19.997 1.00 77.62 95 ARG A CA 1
ATOM 734 C C . ARG A 1 95 ? 4.002 -1.016 -20.825 1.00 77.62 95 ARG A C 1
ATOM 736 O O . ARG A 1 95 ? 5.193 -1.319 -20.838 1.00 77.62 95 ARG A O 1
ATOM 743 N N . VAL A 1 96 ? 3.083 -1.638 -21.556 1.00 69.75 96 VAL A N 1
ATOM 744 C CA . VAL A 1 96 ? 3.423 -2.578 -22.624 1.00 69.75 96 VAL A CA 1
ATOM 745 C C . VAL A 1 96 ? 3.480 -1.787 -23.926 1.00 69.75 96 VAL A C 1
ATOM 747 O O . VAL A 1 96 ? 2.460 -1.294 -24.405 1.00 69.7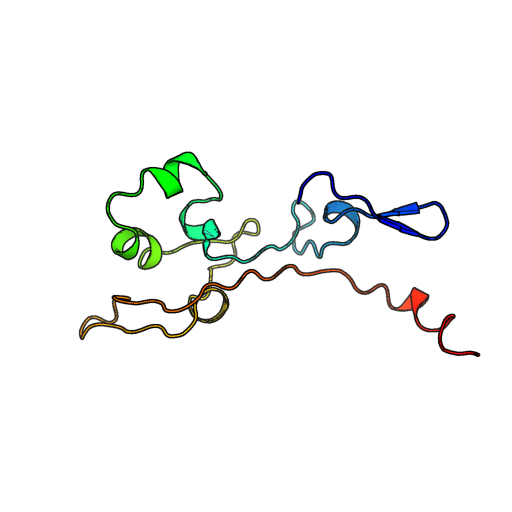5 96 VAL A O 1
ATOM 750 N N . GLU A 1 97 ? 4.674 -1.631 -24.495 1.00 67.56 97 GLU A N 1
ATOM 751 C CA . GLU A 1 97 ? 4.831 -1.083 -25.844 1.00 67.56 97 GLU A CA 1
ATOM 752 C C . GLU A 1 97 ? 4.483 -2.178 -26.854 1.00 67.56 97 GLU A C 1
ATOM 754 O O . GLU A 1 97 ? 5.255 -3.111 -27.076 1.00 67.56 97 GLU A O 1
ATOM 759 N N . LYS A 1 98 ? 3.286 -2.077 -27.442 1.00 55.38 98 LYS A N 1
ATOM 760 C CA . LYS A 1 98 ? 2.740 -3.066 -28.382 1.00 55.38 98 LYS A CA 1
ATOM 761 C C . LYS A 1 98 ? 3.655 -3.302 -29.597 1.00 55.38 98 LYS A C 1
ATOM 763 O O . LYS A 1 98 ? 3.723 -4.416 -30.097 1.00 55.38 98 LYS A O 1
ATOM 768 N N . GLU A 1 99 ? 4.419 -2.293 -30.011 1.00 51.25 99 GLU A N 1
ATOM 769 C CA . GLU A 1 99 ? 5.268 -2.331 -31.213 1.00 51.25 99 GLU A CA 1
ATOM 770 C C . GLU A 1 99 ? 6.532 -3.201 -31.079 1.00 51.25 99 GLU A C 1
ATOM 772 O O . GLU A 1 99 ? 7.159 -3.525 -32.083 1.00 51.25 99 GLU A O 1
ATOM 777 N N . ARG A 1 100 ? 6.927 -3.622 -29.866 1.00 50.22 100 ARG A N 1
ATOM 778 C CA . ARG A 1 100 ? 8.206 -4.332 -29.651 1.00 50.22 100 ARG A CA 1
ATOM 779 C C . ARG A 1 100 ? 8.085 -5.858 -29.537 1.00 50.22 100 ARG A C 1
ATOM 781 O O . ARG A 1 100 ? 9.110 -6.531 -29.494 1.00 50.22 100 ARG A O 1
ATOM 788 N N . MET A 1 101 ? 6.867 -6.408 -29.492 1.00 45.06 101 MET A N 1
ATOM 789 C CA . MET A 1 101 ? 6.639 -7.864 -29.410 1.00 45.06 101 MET A CA 1
ATOM 790 C C . MET A 1 101 ? 6.383 -8.527 -30.768 1.00 45.06 101 MET A C 1
ATOM 792 O O . MET A 1 101 ? 6.648 -9.718 -30.908 1.00 45.06 101 MET A O 1
ATOM 796 N N . GLU A 1 102 ? 5.936 -7.778 -31.777 1.00 46.78 102 GLU A N 1
ATOM 797 C CA . GLU A 1 102 ? 5.683 -8.332 -33.116 1.00 46.78 102 GLU A CA 1
ATOM 798 C C . GLU A 1 102 ? 6.986 -8.664 -33.870 1.00 46.78 102 GLU A C 1
ATOM 800 O O . GLU A 1 102 ? 6.988 -9.549 -34.710 1.00 46.78 102 GLU A O 1
ATOM 805 N N . GLY A 1 103 ? 8.128 -8.067 -33.503 1.00 44.78 103 GLY A N 1
ATOM 806 C CA . GLY A 1 103 ? 9.441 -8.420 -34.071 1.00 44.78 103 GLY A CA 1
ATOM 807 C C . GLY A 1 103 ? 10.174 -9.584 -33.386 1.00 44.78 103 GLY A C 1
ATOM 808 O O . GLY A 1 103 ? 11.280 -9.921 -33.799 1.00 44.78 103 GLY A O 1
ATOM 809 N N . ALA A 1 104 ? 9.613 -10.165 -32.317 1.00 46.19 104 ALA A N 1
ATOM 810 C CA . ALA A 1 104 ? 10.255 -11.226 -31.526 1.00 46.19 104 ALA A CA 1
ATOM 811 C C . ALA A 1 104 ? 9.559 -12.596 -31.640 1.00 46.19 104 ALA A C 1
ATOM 813 O O . ALA A 1 104 ? 10.025 -13.559 -31.034 1.00 46.19 104 ALA A O 1
ATOM 814 N N . LEU A 1 105 ? 8.455 -12.681 -32.389 1.00 44.38 105 LEU A N 1
ATOM 815 C CA . LEU A 1 105 ? 7.704 -13.920 -32.628 1.00 44.38 105 LEU A CA 1
ATOM 816 C C . LEU A 1 105 ? 7.832 -14.450 -34.067 1.00 44.38 105 LEU A C 1
ATOM 818 O O . LEU A 1 105 ? 7.279 -15.504 -34.361 1.00 44.38 105 LEU A O 1
ATOM 822 N N . ASP A 1 106 ? 8.606 -13.776 -34.922 1.00 42.59 106 ASP A N 1
ATOM 823 C CA . ASP A 1 106 ? 8.977 -14.249 -36.263 1.00 42.59 106 ASP A CA 1
ATOM 824 C C . ASP A 1 106 ? 10.357 -14.946 -36.254 1.00 42.59 106 ASP A C 1
ATOM 826 O O . ASP A 1 106 ? 11.280 -14.541 -36.967 1.00 42.59 106 ASP A O 1
ATOM 830 N N . VAL A 1 107 ? 10.516 -15.990 -35.426 1.00 41.03 107 VAL A N 1
ATOM 831 C CA . VAL A 1 107 ? 11.602 -16.990 -35.553 1.00 41.03 107 VAL A CA 1
ATOM 832 C C . VAL A 1 107 ? 11.044 -18.395 -35.385 1.00 41.03 107 VAL A C 1
ATOM 834 O O . VAL A 1 107 ? 10.417 -18.653 -34.333 1.00 41.03 107 VAL A O 1
#

Sequence (107 aa):
VKGTTAAYSGEQLTYDNRCWKPDSSNCSLVSVLDYWNYDRQAMQNDPNIYKTINAPAFTSSGAAVSEEQVMGGIRRNAQGRITHVSGFQYVLDCRVEKERMEGALDV

Foldseek 3Di:
DPPDWDDDPNDTDDLQVFADDPPPPDHDKAELCQLVVVPPVCVVPPPDSQVSSQDWGATPNRHTHDCVQFFAPFDADPVRGTPDTDDTDMDTGGDDPPVPVVVVPPD

Nearest PDB structures (foldseek):
  6rtx-assembly1_A  TM=7.235E-01  e=1.548E-02  Homo sapiens
  6rty-assembly1_A  TM=7.881E-01  e=1.275E-01  Homo sapiens
  7rhr-assembly1_A  TM=7.007E-01  e=1.194E-01  Xenopus calcaratus
  6mg8-assembly1_A  TM=6.852E-01  e=5.434E-01  Mus musculus

Mean predicted aligned error: 8.24 Å

Radius of gyration: 17.93 Å; Cα contacts (8 Å, |Δi|>4): 141; chains: 1; bounding box: 41×30×54 Å